Protein AF-A0A946CQK0-F1 (afdb_monomer)

Radius of gyration: 21.65 Å; Cα contacts (8 Å, |Δi|>4): 100; chains: 1; bounding box: 47×27×68 Å

pLDDT: mean 70.26, std 17.72, range [34.31, 88.38]

Solvent-accessible surface area (backbone atoms only — not comparable to full-atom values): 9687 Å² total; per-residue (Å²): 137,90,71,82,59,79,90,75,55,50,59,40,98,85,75,41,76,31,63,63,63,43,34,67,29,80,84,82,5,56,48,41,55,49,68,64,45,88,41,50,68,52,38,50,55,54,49,53,54,50,51,51,63,78,41,69,48,85,88,33,45,74,52,50,73,60,48,52,63,49,52,48,68,61,51,48,91,87,58,61,66,91,50,36,69,64,37,36,54,51,50,45,55,51,51,50,53,51,45,51,54,48,52,54,53,49,52,54,50,54,56,52,53,65,68,67,71,60,84,76,80,83,75,91,75,83,92,77,94,81,79,90,82,90,82,89,81,96,80,87,79,76,89,80,71,88,82,82,80,88,133

Structure (mmCIF, N/CA/C/O backbone):
data_AF-A0A946CQK0-F1
#
_entry.id   AF-A0A946CQK0-F1
#
loop_
_atom_site.group_PDB
_atom_site.id
_atom_site.type_symbol
_atom_site.label_atom_id
_atom_site.label_alt_id
_atom_site.label_comp_id
_atom_site.label_asym_id
_atom_site.label_entity_id
_atom_site.label_seq_id
_atom_site.pdbx_PDB_ins_code
_atom_site.Cartn_x
_atom_site.Cartn_y
_atom_site.Cartn_z
_atom_site.occupancy
_atom_site.B_iso_or_equiv
_atom_site.auth_seq_id
_atom_site.auth_comp_id
_atom_site.auth_asym_id
_atom_site.auth_atom_id
_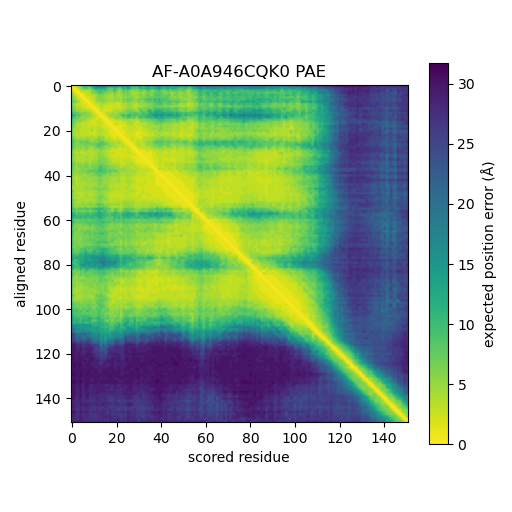atom_site.pdbx_PDB_model_num
ATOM 1 N N . MET A 1 1 ? -3.432 9.407 -11.700 1.00 54.75 1 MET A N 1
ATOM 2 C CA . MET A 1 1 ? -3.568 8.535 -10.507 1.00 54.75 1 MET A CA 1
ATOM 3 C C . MET A 1 1 ? -4.833 7.715 -10.670 1.00 54.75 1 MET A C 1
ATOM 5 O O . MET A 1 1 ? -5.819 8.293 -11.099 1.00 54.75 1 MET A O 1
ATOM 9 N N . ASN A 1 2 ? -4.810 6.414 -10.368 1.00 67.06 2 ASN A N 1
ATOM 10 C CA . ASN A 1 2 ? -5.971 5.524 -10.545 1.00 67.06 2 ASN A CA 1
ATOM 11 C C . ASN A 1 2 ? -6.506 5.026 -9.191 1.00 67.06 2 ASN A C 1
ATOM 13 O O . ASN A 1 2 ? -6.885 3.870 -9.043 1.00 67.06 2 ASN A O 1
ATOM 17 N N . ILE A 1 3 ? -6.432 5.885 -8.171 1.00 73.38 3 ILE A N 1
ATOM 18 C CA . ILE A 1 3 ? -6.837 5.561 -6.803 1.00 73.38 3 ILE A CA 1
ATOM 19 C C . ILE A 1 3 ? -8.267 6.081 -6.612 1.00 73.38 3 ILE A C 1
ATOM 21 O O . ILE A 1 3 ? -8.507 7.252 -6.914 1.00 73.38 3 ILE A O 1
ATOM 25 N N . PRO A 1 4 ? -9.211 5.250 -6.135 1.00 73.25 4 PRO A N 1
ATOM 26 C CA . PRO A 1 4 ? -10.599 5.661 -5.957 1.00 73.25 4 PRO A CA 1
ATOM 27 C C . PRO A 1 4 ? -10.724 6.778 -4.917 1.00 73.25 4 PRO A C 1
ATOM 29 O O . PRO A 1 4 ? -10.090 6.729 -3.855 1.00 73.25 4 PRO A O 1
ATOM 32 N N . ASP A 1 5 ? -11.578 7.760 -5.213 1.00 79.00 5 ASP A N 1
ATOM 33 C CA . ASP A 1 5 ? -11.889 8.843 -4.284 1.00 79.00 5 ASP A CA 1
ATOM 34 C C . ASP A 1 5 ? -12.507 8.292 -2.988 1.00 79.00 5 ASP A C 1
ATOM 36 O O . ASP A 1 5 ? -13.186 7.264 -2.962 1.00 79.00 5 ASP A O 1
ATOM 40 N N . LYS A 1 6 ? -12.274 8.988 -1.880 1.00 76.62 6 LYS A N 1
ATOM 41 C CA . LYS A 1 6 ? -12.724 8.582 -0.549 1.00 76.62 6 LYS A CA 1
ATOM 42 C C . LYS A 1 6 ? -14.247 8.487 -0.435 1.00 76.62 6 LYS A C 1
ATOM 44 O O . LYS A 1 6 ? -14.748 7.734 0.398 1.00 76.62 6 LYS A O 1
ATOM 49 N N . SER A 1 7 ? -14.968 9.243 -1.260 1.00 77.44 7 SER A N 1
ATOM 50 C CA . SER A 1 7 ? -16.432 9.249 -1.350 1.00 77.44 7 SER A CA 1
ATOM 51 C C . SER A 1 7 ? -17.021 7.905 -1.799 1.00 77.44 7 SER A C 1
ATOM 53 O O . SER A 1 7 ? -18.125 7.565 -1.380 1.00 77.44 7 SER A O 1
ATOM 55 N N . VAL A 1 8 ? -16.276 7.116 -2.582 1.00 80.94 8 VAL A N 1
ATOM 56 C CA . VAL A 1 8 ? -16.723 5.825 -3.139 1.00 80.94 8 VAL A CA 1
ATOM 57 C C . VAL A 1 8 ? -16.159 4.613 -2.394 1.00 80.94 8 VAL A C 1
ATOM 59 O O . VAL A 1 8 ? -16.260 3.480 -2.864 1.00 80.94 8 VAL A O 1
ATOM 62 N N . TRP A 1 9 ? -15.524 4.826 -1.240 1.00 84.75 9 TRP A N 1
ATOM 63 C CA . TRP A 1 9 ? -14.950 3.731 -0.466 1.00 84.75 9 TRP A CA 1
ATOM 64 C C . TRP A 1 9 ? -16.035 2.817 0.103 1.00 84.75 9 TRP A C 1
ATOM 66 O O . TRP A 1 9 ? -17.032 3.320 0.628 1.00 84.75 9 TRP A O 1
ATOM 76 N N . PRO A 1 10 ? -15.828 1.488 0.066 1.00 83.81 10 PRO A N 1
ATOM 77 C CA . PRO A 1 10 ? -16.780 0.550 0.634 1.00 83.81 10 PRO A CA 1
ATOM 78 C C . PRO A 1 10 ? -16.920 0.801 2.139 1.00 83.81 10 PRO A C 1
ATOM 80 O O . PRO A 1 10 ? -15.950 1.120 2.838 1.00 83.81 10 PRO A O 1
ATOM 83 N N . GLN A 1 11 ? -18.150 0.697 2.634 1.00 84.25 11 GLN A N 1
ATOM 84 C CA . GLN A 1 11 ? -18.493 0.899 4.037 1.00 84.25 11 GLN A CA 1
ATOM 85 C C . GLN A 1 11 ? -19.203 -0.342 4.574 1.00 84.25 11 GLN A C 1
ATOM 87 O O . GLN A 1 11 ? -20.035 -0.936 3.895 1.00 84.25 11 GLN A O 1
ATOM 92 N N . ASN A 1 12 ? -18.884 -0.708 5.811 1.00 78.75 12 ASN A N 1
ATOM 93 C CA . ASN A 1 12 ? -19.608 -1.707 6.584 1.00 78.75 12 ASN A CA 1
ATOM 94 C C . ASN A 1 12 ? -20.995 -1.179 6.978 1.00 78.75 12 ASN A C 1
ATOM 96 O O . ASN A 1 12 ? -21.214 0.034 7.019 1.00 78.75 12 ASN A O 1
ATOM 100 N N . ALA A 1 13 ? -21.892 -2.081 7.390 1.00 74.25 13 ALA A N 1
ATOM 101 C CA . ALA A 1 13 ? -23.228 -1.738 7.895 1.00 74.25 13 ALA A CA 1
ATOM 102 C C . ALA A 1 13 ? -23.210 -0.699 9.041 1.00 74.25 13 ALA A C 1
ATOM 104 O O . ALA A 1 13 ? -24.142 0.085 9.187 1.00 74.25 13 ALA A O 1
ATOM 105 N N . ASP A 1 14 ? -22.111 -0.633 9.801 1.00 68.12 14 ASP A N 1
ATOM 106 C CA . ASP A 1 14 ? -21.901 0.324 10.895 1.00 68.12 14 ASP A CA 1
ATOM 107 C C . ASP A 1 14 ? -21.439 1.729 10.437 1.00 68.12 14 ASP A C 1
ATOM 109 O O . ASP A 1 14 ? -21.057 2.562 11.267 1.00 68.12 14 ASP A O 1
ATOM 113 N N . GLY A 1 15 ? -21.381 1.993 9.126 1.00 73.00 15 GLY A N 1
ATOM 114 C CA . GLY A 1 15 ? -20.901 3.259 8.547 1.00 73.00 15 GLY A CA 1
ATOM 115 C C . GLY A 1 15 ? -19.385 3.472 8.672 1.00 73.00 15 GLY A C 1
ATOM 116 O O . GLY A 1 15 ? -18.882 4.586 8.517 1.00 73.00 15 GLY A O 1
ATOM 117 N N . THR A 1 16 ? -18.633 2.416 8.993 1.00 77.25 16 THR A N 1
ATOM 118 C CA . THR A 1 16 ? -17.162 2.436 9.025 1.00 77.25 16 THR A CA 1
ATOM 119 C C . THR A 1 16 ? -16.599 1.951 7.695 1.00 77.25 16 THR A C 1
ATOM 121 O O . THR A 1 16 ? -17.206 1.110 7.050 1.00 77.25 16 THR A O 1
ATOM 124 N N . THR A 1 17 ? -15.444 2.465 7.263 1.00 82.12 17 THR A N 1
ATOM 125 C CA . THR A 1 17 ? -14.796 1.998 6.025 1.00 82.12 17 THR A CA 1
ATOM 126 C C . THR A 1 17 ? -14.484 0.504 6.105 1.00 82.12 17 THR A C 1
ATOM 128 O O . THR A 1 17 ? -13.824 0.067 7.053 1.00 82.12 17 THR A O 1
ATOM 131 N N . ASP A 1 18 ? -14.914 -0.247 5.095 1.00 83.69 18 ASP A N 1
ATOM 132 C CA . ASP A 1 18 ? -14.539 -1.642 4.899 1.00 83.69 18 ASP A CA 1
ATOM 133 C C . ASP A 1 18 ? -13.112 -1.703 4.338 1.00 83.69 18 ASP A C 1
ATOM 135 O O . ASP A 1 18 ? -12.855 -1.562 3.139 1.00 83.69 18 ASP A O 1
ATOM 139 N N . TRP A 1 19 ? -12.152 -1.855 5.250 1.00 83.00 19 TRP A N 1
ATOM 140 C CA . TRP A 1 19 ? -10.735 -1.933 4.909 1.00 83.00 19 TRP A CA 1
ATOM 141 C C . TRP A 1 19 ? -10.378 -3.213 4.146 1.00 83.00 19 TRP A C 1
ATOM 143 O O . TRP A 1 19 ? -9.380 -3.206 3.429 1.00 83.00 19 TRP A O 1
ATOM 153 N N . GLU A 1 20 ? -11.157 -4.289 4.275 1.00 83.44 20 GLU A N 1
ATOM 154 C CA . GLU A 1 20 ? -10.880 -5.545 3.577 1.00 83.44 20 GLU A CA 1
ATOM 155 C C . GLU A 1 20 ? -11.251 -5.405 2.100 1.00 83.44 20 GLU A C 1
ATOM 157 O O . GLU A 1 20 ? -10.398 -5.585 1.224 1.00 83.44 20 GLU A O 1
ATOM 162 N N . ALA A 1 21 ? -12.480 -4.959 1.826 1.00 84.38 21 ALA A N 1
ATOM 163 C CA . ALA A 1 21 ? -12.948 -4.730 0.463 1.00 84.38 21 ALA A CA 1
ATOM 164 C C . ALA A 1 21 ? -12.148 -3.632 -0.256 1.00 84.38 21 ALA A C 1
ATOM 166 O O . ALA A 1 21 ? -11.875 -3.754 -1.449 1.00 84.38 21 ALA A O 1
ATOM 167 N N . LEU A 1 22 ? -11.725 -2.575 0.449 1.00 85.75 22 LEU A N 1
ATOM 168 C CA . LEU A 1 22 ? -10.924 -1.501 -0.150 1.00 85.75 22 LEU A CA 1
ATOM 169 C C . LEU A 1 22 ? -9.539 -1.990 -0.614 1.00 85.75 22 LEU A C 1
ATOM 171 O O . LEU A 1 22 ? -9.029 -1.521 -1.632 1.00 85.75 22 LEU A O 1
ATOM 175 N N . PHE A 1 23 ? -8.907 -2.912 0.116 1.00 85.94 23 PHE A N 1
ATOM 176 C CA . PHE A 1 23 ? -7.554 -3.376 -0.202 1.00 85.94 23 PHE A CA 1
ATOM 177 C C . PHE A 1 23 ? -7.534 -4.572 -1.158 1.00 85.94 23 PHE A C 1
ATOM 179 O O . PHE A 1 23 ? -6.774 -4.536 -2.126 1.00 85.94 23 PHE A O 1
ATOM 186 N N . GLU A 1 24 ? -8.336 -5.609 -0.903 1.00 85.25 24 GLU A N 1
ATOM 187 C CA . GLU A 1 24 ? -8.214 -6.922 -1.567 1.00 85.25 24 GLU A CA 1
ATOM 188 C C . GLU A 1 24 ? -9.144 -7.098 -2.778 1.00 85.25 24 GLU A C 1
ATOM 190 O O . GLU A 1 24 ? -9.094 -8.133 -3.442 1.00 85.25 24 GLU A O 1
ATOM 195 N N . ASN A 1 25 ? -9.990 -6.113 -3.109 1.00 84.50 25 ASN A N 1
ATOM 196 C CA . ASN A 1 25 ? -10.831 -6.220 -4.300 1.00 84.50 25 ASN A CA 1
ATOM 197 C C . ASN A 1 25 ? -9.962 -6.434 -5.554 1.00 84.50 25 ASN A C 1
ATOM 199 O O . ASN A 1 25 ? -9.131 -5.603 -5.915 1.00 84.50 25 ASN A O 1
ATOM 203 N N . GLN A 1 26 ? -10.180 -7.553 -6.245 1.00 75.69 26 GLN A N 1
ATOM 204 C CA . GLN A 1 26 ? -9.356 -7.980 -7.380 1.00 75.69 26 GLN A CA 1
ATOM 205 C C . GLN A 1 26 ? -9.369 -6.991 -8.556 1.00 75.69 26 GLN A C 1
ATOM 207 O O . GLN A 1 26 ? -8.429 -6.951 -9.355 1.00 75.69 26 GLN A O 1
ATOM 212 N N . LYS A 1 27 ? -10.445 -6.206 -8.698 1.00 73.69 27 LYS A N 1
ATOM 213 C CA . LYS A 1 27 ? -10.620 -5.278 -9.821 1.00 73.69 27 LYS A CA 1
ATOM 214 C C . LYS A 1 27 ? -10.253 -3.843 -9.469 1.00 73.69 27 LYS A C 1
ATOM 216 O O . LYS A 1 27 ? -9.610 -3.192 -10.289 1.00 73.69 27 LYS A O 1
ATOM 221 N N . THR A 1 28 ? -10.663 -3.372 -8.293 1.00 77.62 28 THR A N 1
ATOM 222 C CA . THR A 1 28 ? -10.564 -1.957 -7.884 1.00 77.62 28 THR A CA 1
ATOM 223 C C . THR A 1 28 ? -9.824 -1.745 -6.564 1.00 77.62 28 THR A C 1
ATOM 225 O O . THR A 1 28 ? -9.714 -0.613 -6.096 1.00 77.62 28 THR A O 1
ATOM 228 N N . GLY A 1 29 ? -9.323 -2.815 -5.948 1.00 84.25 29 GLY A N 1
ATOM 229 C CA . GLY A 1 29 ? -8.630 -2.749 -4.671 1.00 84.25 29 GLY A CA 1
ATOM 230 C C . GLY A 1 29 ? -7.264 -2.088 -4.786 1.00 84.25 29 GLY A C 1
ATOM 231 O O . GLY A 1 29 ? -6.599 -2.140 -5.824 1.00 84.25 29 GLY A O 1
ATOM 232 N N . LEU A 1 30 ? -6.814 -1.496 -3.683 1.00 85.56 30 LEU A N 1
ATOM 233 C CA . LEU A 1 30 ? -5.517 -0.820 -3.605 1.00 85.56 30 LEU A CA 1
ATOM 234 C C . LEU A 1 30 ? -4.347 -1.757 -3.954 1.00 85.56 30 LEU A C 1
ATOM 236 O O . LEU A 1 30 ? -3.388 -1.327 -4.590 1.00 85.56 30 LEU A O 1
ATOM 240 N N . ILE A 1 31 ? -4.443 -3.045 -3.603 1.00 87.06 31 ILE A N 1
ATOM 241 C CA . ILE A 1 31 ? -3.434 -4.059 -3.953 1.00 87.06 31 ILE A CA 1
ATOM 242 C C . ILE A 1 31 ? -3.431 -4.336 -5.460 1.00 87.06 31 ILE A C 1
ATOM 244 O O . ILE A 1 31 ? -2.363 -4.428 -6.060 1.00 87.06 31 ILE A O 1
ATOM 248 N N . ALA A 1 32 ? -4.611 -4.417 -6.080 1.00 86.06 32 ALA A N 1
ATOM 249 C CA . ALA A 1 32 ? -4.742 -4.650 -7.516 1.00 86.06 32 ALA A CA 1
ATOM 250 C C . ALA A 1 32 ? -4.218 -3.469 -8.352 1.00 86.06 32 ALA A C 1
ATOM 252 O O . ALA A 1 32 ? -3.699 -3.669 -9.445 1.00 86.06 32 ALA A O 1
ATOM 253 N N . ILE A 1 33 ? -4.325 -2.235 -7.849 1.00 86.19 33 ILE A N 1
ATOM 254 C CA . ILE A 1 33 ? -3.745 -1.052 -8.508 1.00 86.19 33 ILE A CA 1
ATOM 255 C C . ILE A 1 33 ? -2.213 -1.132 -8.505 1.00 86.19 33 ILE A C 1
ATOM 257 O O . ILE A 1 33 ? -1.576 -0.850 -9.516 1.00 86.19 33 ILE A O 1
ATOM 261 N N . VAL A 1 34 ? -1.628 -1.552 -7.382 1.00 86.19 34 VAL A N 1
ATOM 262 C CA . VAL A 1 34 ? -0.175 -1.693 -7.204 1.00 86.19 34 VAL A CA 1
ATOM 263 C C . VAL A 1 34 ? 0.395 -2.845 -8.032 1.00 86.19 34 VAL A C 1
ATOM 265 O O . VAL A 1 34 ? 1.465 -2.702 -8.617 1.00 86.19 34 VAL A O 1
ATOM 268 N N . SER A 1 35 ? -0.315 -3.968 -8.144 1.00 85.31 35 SER A N 1
ATOM 269 C CA . SER A 1 35 ? 0.140 -5.100 -8.964 1.00 85.31 35 SER A CA 1
ATOM 270 C C . SER A 1 35 ? 0.088 -4.830 -10.473 1.00 85.31 35 SER A C 1
ATOM 272 O O . SER A 1 35 ? 0.750 -5.522 -11.238 1.00 85.31 35 SER A O 1
ATOM 274 N N . ARG A 1 36 ? -0.679 -3.827 -10.916 1.00 86.06 36 ARG A N 1
ATOM 275 C CA . ARG A 1 36 ? -0.819 -3.447 -12.334 1.00 86.06 36 ARG A CA 1
ATOM 276 C C . ARG A 1 36 ? 0.154 -2.363 -12.789 1.00 86.06 36 ARG A C 1
ATOM 278 O O . ARG A 1 36 ? 0.083 -1.937 -13.934 1.00 86.06 36 ARG A O 1
ATOM 285 N N . THR A 1 37 ? 1.017 -1.861 -11.911 1.00 86.19 37 THR A N 1
ATOM 286 C CA . THR A 1 37 ? 1.983 -0.829 -12.301 1.00 86.19 37 THR A CA 1
ATOM 287 C C . THR A 1 37 ? 3.038 -1.407 -13.233 1.00 86.19 37 THR A C 1
ATOM 289 O O . THR A 1 37 ? 3.601 -2.454 -12.935 1.00 86.19 37 THR A O 1
ATOM 292 N N . GLU A 1 38 ? 3.363 -0.698 -14.306 1.00 86.06 38 GLU A N 1
ATOM 293 C CA . GLU A 1 38 ? 4.299 -1.187 -15.328 1.00 86.06 38 GLU A CA 1
ATOM 294 C C . GLU A 1 38 ? 5.725 -0.672 -15.116 1.00 86.06 38 GLU A C 1
ATOM 296 O O . GLU A 1 38 ? 6.669 -1.180 -15.714 1.00 86.06 38 GLU A O 1
ATOM 301 N N . THR A 1 39 ? 5.902 0.330 -14.247 1.00 87.00 39 THR A N 1
ATOM 302 C CA . THR A 1 39 ? 7.215 0.912 -13.951 1.00 87.00 39 THR A CA 1
ATOM 303 C C . THR A 1 39 ? 7.432 1.118 -12.448 1.00 87.00 39 THR A C 1
ATOM 305 O O . THR A 1 39 ? 6.479 1.409 -11.715 1.00 87.00 39 THR A O 1
ATOM 308 N N . PRO A 1 40 ? 8.685 1.047 -11.959 1.00 86.38 40 PRO A N 1
ATOM 309 C CA . PRO A 1 40 ? 9.019 1.352 -10.567 1.00 86.38 40 PRO A CA 1
ATOM 310 C C . PRO A 1 40 ? 8.627 2.777 -10.154 1.00 86.38 40 PRO A C 1
ATOM 312 O O . PRO A 1 40 ? 8.156 2.997 -9.040 1.00 86.38 40 PRO A O 1
ATOM 315 N N . ALA A 1 41 ? 8.741 3.747 -11.067 1.00 86.50 41 ALA A N 1
ATOM 316 C CA . ALA A 1 41 ? 8.305 5.120 -10.822 1.00 86.50 41 ALA A CA 1
ATOM 317 C C . ALA A 1 41 ? 6.788 5.203 -10.572 1.00 86.50 41 ALA A C 1
ATOM 319 O O . ALA A 1 41 ? 6.351 5.840 -9.610 1.00 86.50 41 ALA A O 1
ATOM 320 N N . GLN A 1 42 ? 5.984 4.503 -11.383 1.00 88.00 42 GLN A N 1
ATOM 321 C CA . GLN A 1 42 ? 4.543 4.389 -11.148 1.00 88.00 42 GLN A CA 1
ATOM 322 C C . GLN A 1 42 ? 4.252 3.676 -9.826 1.00 88.00 42 GLN A C 1
ATOM 324 O O . GLN A 1 42 ? 3.415 4.148 -9.060 1.00 88.00 42 GLN A O 1
ATOM 329 N N . LEU A 1 43 ? 4.957 2.584 -9.522 1.00 88.00 43 LEU A N 1
ATOM 330 C CA . LEU A 1 43 ? 4.809 1.858 -8.261 1.00 88.00 43 LEU A CA 1
ATOM 331 C C . LEU A 1 43 ? 5.044 2.771 -7.052 1.00 88.00 43 LEU A C 1
ATOM 333 O O . LEU A 1 43 ? 4.229 2.786 -6.126 1.00 88.00 43 LEU A O 1
ATOM 337 N N . LYS A 1 44 ? 6.109 3.578 -7.080 1.00 87.38 44 LYS A N 1
ATOM 338 C CA . LYS A 1 44 ? 6.445 4.538 -6.021 1.00 87.38 44 LYS A CA 1
ATOM 339 C C . LYS A 1 44 ? 5.369 5.606 -5.873 1.00 87.38 44 LYS A C 1
ATOM 341 O O . LYS A 1 44 ? 4.866 5.819 -4.771 1.00 87.38 44 LYS A O 1
ATOM 346 N N . GLN A 1 45 ? 4.959 6.215 -6.984 1.00 88.06 45 GLN A N 1
ATOM 347 C CA . GLN A 1 45 ? 3.941 7.263 -6.990 1.00 88.06 45 GLN A CA 1
ATOM 348 C C . GLN A 1 45 ? 2.584 6.760 -6.473 1.00 88.06 45 GLN A C 1
ATOM 350 O O . GLN A 1 45 ? 1.944 7.433 -5.664 1.00 88.06 45 GLN A O 1
ATOM 355 N N . GLN A 1 46 ? 2.139 5.580 -6.917 1.00 88.38 46 GLN A N 1
ATOM 356 C CA . GLN A 1 46 ? 0.877 4.995 -6.453 1.00 88.38 46 GLN A CA 1
ATOM 357 C C . GLN A 1 46 ? 0.972 4.619 -4.971 1.00 88.38 46 GLN A C 1
ATOM 359 O O . GLN A 1 46 ? 0.055 4.914 -4.211 1.00 88.38 46 GLN A O 1
ATOM 364 N N . SER A 1 47 ? 2.091 4.037 -4.533 1.00 85.94 47 SER A N 1
ATOM 365 C CA . SER A 1 47 ? 2.294 3.655 -3.129 1.00 85.94 47 SER A CA 1
ATOM 366 C C . SER A 1 47 ? 2.256 4.858 -2.185 1.00 85.94 47 SER A C 1
ATOM 368 O O . SER A 1 47 ? 1.542 4.816 -1.183 1.00 85.94 47 SER A O 1
ATOM 370 N N . ASP A 1 48 ? 2.966 5.942 -2.513 1.00 87.12 48 ASP A N 1
ATOM 371 C CA . ASP A 1 48 ? 2.952 7.191 -1.734 1.00 87.12 48 ASP A CA 1
ATOM 372 C C . ASP A 1 48 ? 1.534 7.769 -1.635 1.00 87.12 48 ASP A C 1
ATOM 374 O O . ASP A 1 48 ? 1.024 8.036 -0.541 1.00 87.12 48 ASP A O 1
ATOM 378 N N . ALA A 1 49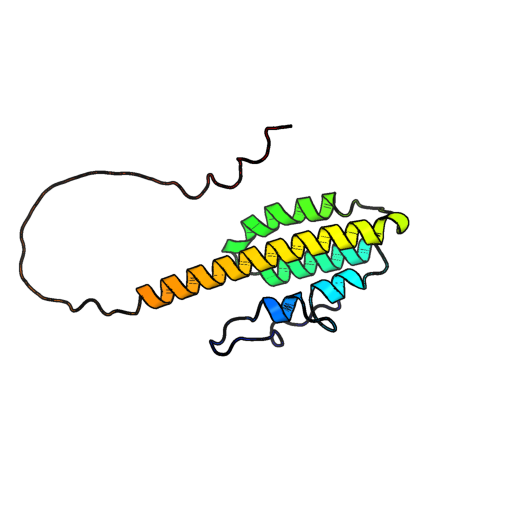 ? 0.845 7.876 -2.773 1.00 86.44 49 ALA A N 1
ATOM 379 C CA . ALA A 1 49 ? -0.513 8.397 -2.816 1.00 86.44 49 ALA A CA 1
ATOM 380 C C . ALA A 1 49 ? -1.492 7.543 -1.989 1.00 86.44 49 ALA A C 1
ATOM 382 O O . ALA A 1 49 ? -2.296 8.097 -1.236 1.00 86.44 49 ALA A O 1
ATOM 383 N N . ILE A 1 50 ? -1.389 6.209 -2.047 1.00 86.12 50 ILE A N 1
ATOM 384 C CA . ILE A 1 50 ? -2.211 5.298 -1.237 1.00 86.12 50 ILE A CA 1
ATOM 385 C C . ILE A 1 50 ? -1.953 5.518 0.257 1.00 86.12 50 ILE A C 1
ATOM 387 O O . ILE A 1 50 ? -2.909 5.672 1.020 1.00 86.12 50 ILE A O 1
ATOM 391 N N . ILE A 1 51 ? -0.687 5.568 0.687 1.00 84.06 51 ILE A N 1
ATOM 392 C CA . ILE A 1 51 ? -0.323 5.771 2.099 1.00 84.06 51 ILE A CA 1
ATOM 393 C C . ILE A 1 51 ? -0.858 7.106 2.620 1.00 84.06 51 ILE A C 1
ATOM 395 O O . ILE A 1 51 ? -1.497 7.139 3.676 1.00 84.06 51 ILE A O 1
ATOM 399 N N . ARG A 1 52 ? -0.673 8.199 1.875 1.00 83.50 52 ARG A N 1
ATOM 400 C CA . ARG A 1 52 ? -1.204 9.519 2.257 1.00 83.50 52 ARG A CA 1
ATOM 401 C C . ARG A 1 52 ? -2.727 9.527 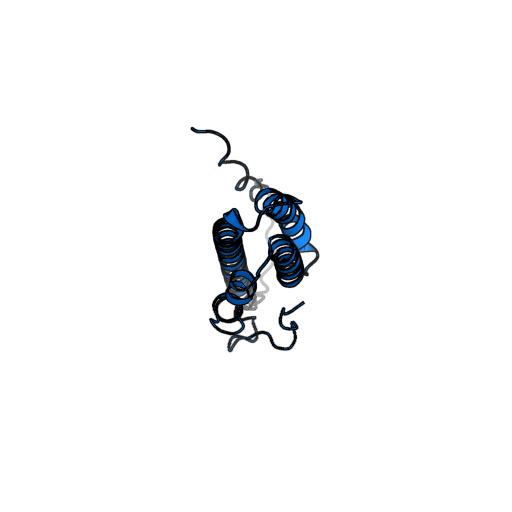2.342 1.00 83.50 52 ARG A C 1
ATOM 403 O O . ARG A 1 52 ? -3.290 10.142 3.249 1.00 83.50 52 ARG A O 1
ATOM 410 N N . LEU A 1 53 ? -3.392 8.813 1.437 1.00 83.50 53 LEU A N 1
ATOM 411 C CA . LEU A 1 53 ? -4.847 8.745 1.391 1.00 83.50 53 LEU A CA 1
ATOM 412 C C . LEU A 1 53 ? -5.429 7.961 2.581 1.00 83.50 53 LEU A C 1
ATOM 414 O O . LEU A 1 53 ? -6.366 8.429 3.234 1.00 83.50 53 LEU A O 1
ATOM 418 N N . ILE A 1 54 ? -4.863 6.798 2.924 1.00 81.06 54 ILE A N 1
ATOM 419 C CA . ILE A 1 54 ? -5.356 5.973 4.045 1.00 81.06 54 ILE A CA 1
ATOM 420 C C . ILE A 1 54 ? -4.978 6.550 5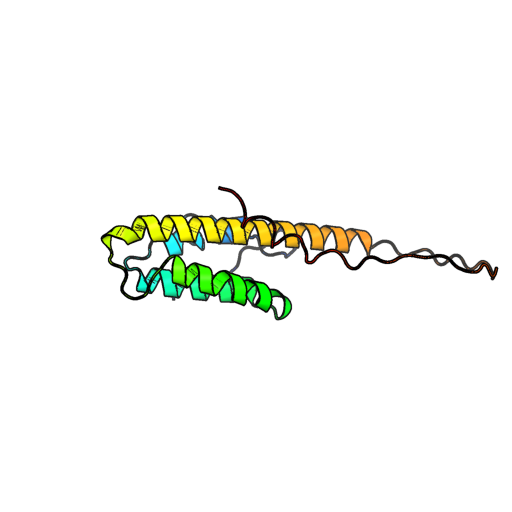.422 1.00 81.06 54 ILE A C 1
ATOM 422 O O . ILE A 1 54 ? -5.715 6.358 6.400 1.00 81.06 54 ILE A O 1
ATOM 426 N N . PHE A 1 55 ? -3.866 7.289 5.503 1.00 77.81 55 PHE A N 1
ATOM 427 C CA . PHE A 1 55 ? -3.356 7.932 6.721 1.00 77.81 55 PHE A CA 1
ATOM 428 C C . PHE A 1 55 ? -3.575 9.453 6.734 1.00 77.81 55 PHE A C 1
ATOM 430 O O . PHE A 1 55 ? -2.788 10.204 7.295 1.00 77.81 55 PHE A O 1
ATOM 437 N N . SER A 1 56 ?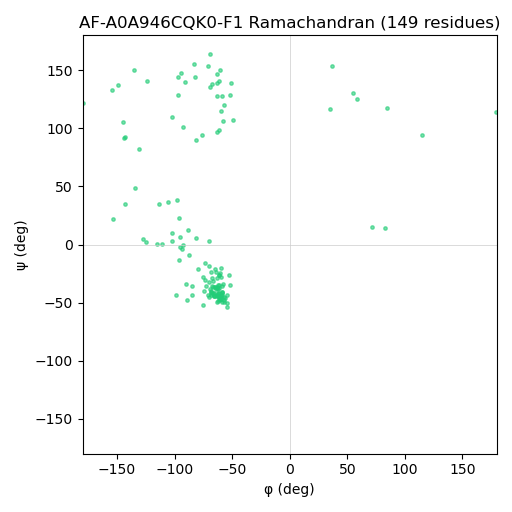 -4.703 9.926 6.205 1.00 74.56 56 SER A N 1
ATOM 438 C CA . SER A 1 56 ? -4.988 11.362 6.053 1.00 74.56 56 SER A CA 1
ATOM 439 C C . SER A 1 56 ? -5.257 12.145 7.358 1.00 74.56 56 SER A C 1
ATOM 441 O O . SER A 1 56 ? -5.660 13.307 7.304 1.00 74.56 56 SER A O 1
ATOM 443 N N . ARG A 1 57 ? -5.170 11.531 8.548 1.00 75.06 57 ARG A N 1
ATOM 444 C CA . ARG A 1 57 ? -5.501 12.192 9.829 1.00 75.06 57 ARG A CA 1
ATOM 445 C C . ARG A 1 57 ? -4.231 12.718 10.494 1.00 75.06 57 ARG A C 1
ATOM 447 O O . ARG A 1 57 ? -3.231 12.019 10.528 1.00 75.06 57 ARG A O 1
ATOM 454 N N . LYS A 1 58 ? -4.305 13.871 11.175 1.00 67.50 58 LYS A N 1
ATOM 455 C CA . LYS A 1 58 ? -3.155 14.503 11.867 1.00 67.50 58 LYS A CA 1
ATOM 456 C C . LYS A 1 58 ? -2.394 13.562 12.820 1.00 67.50 58 LYS A C 1
ATOM 458 O O . LYS A 1 58 ? -1.179 13.622 12.931 1.00 67.50 58 LYS A O 1
ATOM 463 N N . ARG A 1 59 ? -3.110 12.652 13.487 1.00 69.88 59 ARG A N 1
ATOM 464 C CA . ARG A 1 59 ? -2.542 11.641 14.401 1.00 69.88 59 ARG A CA 1
ATOM 465 C C . ARG A 1 59 ? -1.809 10.486 13.702 1.00 69.88 59 ARG A C 1
ATOM 467 O O . ARG A 1 59 ? -1.094 9.732 14.355 1.00 69.88 59 ARG A O 1
ATOM 474 N N . ASP A 1 60 ? -2.025 10.329 12.403 1.00 73.44 60 ASP A N 1
ATOM 475 C CA . ASP A 1 60 ? -1.433 9.276 11.586 1.00 73.44 60 ASP A CA 1
ATOM 476 C C . ASP A 1 60 ? -0.121 9.752 10.912 1.00 73.44 60 ASP A C 1
ATOM 478 O O . ASP A 1 60 ? 0.586 8.930 10.337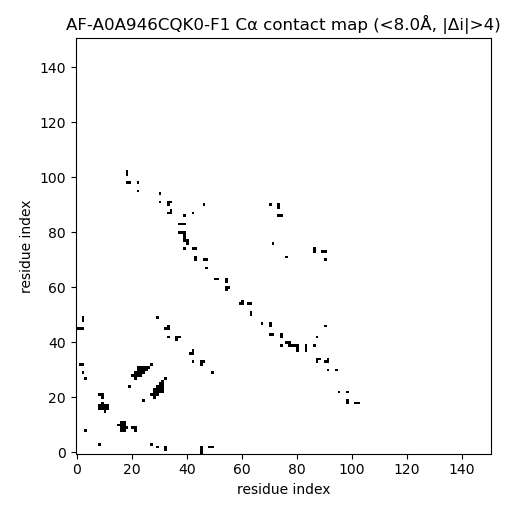 1.00 73.44 60 ASP A O 1
ATOM 482 N N . GLN A 1 61 ? 0.273 11.028 11.074 1.00 75.81 61 GLN A N 1
ATOM 483 C CA . GLN A 1 61 ? 1.520 11.590 10.525 1.00 75.81 61 GLN A CA 1
ATOM 484 C C . GLN A 1 61 ? 2.762 10.789 10.942 1.00 75.81 61 GLN A C 1
ATOM 486 O O . GLN A 1 61 ? 3.565 10.410 10.103 1.00 75.81 61 GLN A O 1
ATOM 491 N N . SER A 1 62 ? 2.845 10.396 12.217 1.00 76.44 62 SER A N 1
ATOM 492 C CA . SER A 1 62 ? 3.937 9.551 12.731 1.00 76.44 62 SER A CA 1
ATOM 493 C C . SER A 1 62 ? 4.067 8.180 12.047 1.00 76.44 62 SER A C 1
ATOM 495 O O . SER A 1 62 ? 5.106 7.532 12.158 1.00 76.44 62 SER A O 1
ATOM 497 N N . ILE A 1 63 ? 3.009 7.700 11.384 1.00 76.25 63 ILE A N 1
ATOM 498 C CA . ILE A 1 63 ? 3.032 6.467 10.590 1.00 76.25 63 ILE A CA 1
ATOM 499 C C . ILE A 1 63 ? 3.548 6.777 9.192 1.00 76.25 63 ILE A C 1
ATOM 501 O O . ILE A 1 63 ? 4.394 6.037 8.704 1.00 76.25 63 ILE A O 1
ATOM 505 N N . ILE A 1 64 ? 3.085 7.872 8.582 1.00 79.50 64 ILE A N 1
ATOM 506 C CA . ILE A 1 64 ? 3.591 8.350 7.289 1.00 79.50 64 ILE A CA 1
ATOM 507 C C . ILE A 1 64 ? 5.109 8.527 7.375 1.00 79.50 64 ILE A C 1
ATOM 509 O O . ILE A 1 64 ? 5.830 7.922 6.589 1.00 79.50 64 ILE A O 1
ATOM 513 N N . ASP A 1 65 ? 5.600 9.221 8.401 1.00 80.62 65 ASP A N 1
ATOM 514 C CA . ASP A 1 65 ? 7.032 9.490 8.588 1.00 80.62 65 ASP A CA 1
ATOM 515 C C . ASP A 1 65 ? 7.873 8.204 8.733 1.00 80.62 65 ASP A C 1
ATOM 517 O O . ASP A 1 65 ? 9.061 8.192 8.423 1.00 80.62 65 ASP A O 1
ATOM 521 N N . LYS A 1 66 ? 7.264 7.097 9.180 1.00 81.56 66 LYS A N 1
ATOM 522 C CA . LYS A 1 66 ? 7.924 5.785 9.301 1.00 81.56 66 LYS A CA 1
ATOM 523 C C . LYS A 1 66 ? 7.808 4.931 8.044 1.00 81.56 66 LYS A C 1
ATOM 525 O O . LYS A 1 66 ? 8.707 4.144 7.769 1.00 81.56 66 LYS A O 1
ATOM 530 N N . VAL A 1 67 ? 6.696 5.033 7.320 1.00 80.31 67 VAL A N 1
ATOM 531 C CA . VAL A 1 67 ? 6.398 4.194 6.150 1.00 80.31 67 VAL A CA 1
ATOM 532 C C . VAL A 1 67 ? 7.031 4.766 4.883 1.00 80.31 67 VAL A C 1
ATOM 534 O O . VAL A 1 67 ? 7.523 3.996 4.063 1.00 80.31 67 VAL A O 1
ATOM 537 N N . MET A 1 68 ? 7.093 6.091 4.744 1.00 82.50 68 MET A N 1
ATOM 538 C CA . MET A 1 68 ? 7.674 6.743 3.565 1.00 82.50 68 MET A CA 1
ATOM 539 C C . MET A 1 68 ? 9.135 6.340 3.303 1.00 82.50 68 MET A C 1
ATOM 541 O O . MET A 1 68 ? 9.411 5.866 2.202 1.00 82.50 68 MET A O 1
ATOM 545 N N . PRO A 1 69 ? 10.046 6.347 4.298 1.00 85.19 69 PRO A N 1
ATOM 546 C CA . PRO A 1 69 ? 11.421 5.888 4.084 1.00 85.19 69 PRO A CA 1
ATOM 547 C C . PRO A 1 69 ? 11.523 4.397 3.734 1.00 85.19 69 PRO A C 1
ATOM 549 O O . PRO A 1 69 ? 12.519 3.956 3.166 1.00 85.19 69 PRO A O 1
ATOM 552 N N . VAL A 1 70 ? 10.525 3.587 4.106 1.00 82.56 70 VAL A N 1
ATOM 553 C CA . VAL A 1 70 ? 10.479 2.165 3.737 1.00 82.56 70 VAL A CA 1
ATOM 554 C C . VAL A 1 70 ? 10.103 2.018 2.267 1.00 82.56 70 VAL A C 1
ATOM 556 O O . VAL A 1 70 ? 10.718 1.204 1.586 1.00 82.56 70 VAL A O 1
ATOM 559 N N . ILE A 1 71 ? 9.167 2.825 1.756 1.00 83.56 71 ILE A N 1
ATOM 560 C CA . ILE A 1 71 ? 8.839 2.862 0.322 1.00 83.56 71 ILE A CA 1
ATOM 561 C C . ILE A 1 71 ? 10.073 3.245 -0.496 1.00 83.56 71 ILE A C 1
ATOM 563 O O . ILE A 1 71 ? 10.378 2.556 -1.465 1.00 83.56 71 ILE A O 1
ATOM 567 N N . ASP A 1 72 ? 10.821 4.266 -0.071 1.00 84.50 72 ASP A N 1
ATOM 568 C CA . ASP A 1 72 ? 12.043 4.692 -0.766 1.00 84.50 72 ASP A CA 1
ATOM 569 C C . ASP A 1 72 ? 13.124 3.599 -0.786 1.00 84.50 72 ASP A C 1
ATOM 571 O O . ASP A 1 72 ? 13.837 3.439 -1.773 1.00 84.50 72 ASP A O 1
ATOM 575 N N . LYS A 1 73 ? 13.224 2.796 0.280 1.00 84.75 73 LYS A N 1
ATOM 576 C CA . LYS A 1 73 ? 14.134 1.638 0.326 1.00 84.75 73 LYS A CA 1
ATOM 577 C C . LYS A 1 73 ? 13.662 0.473 -0.540 1.00 84.75 73 LYS A C 1
ATOM 579 O O . LYS A 1 73 ? 14.490 -0.249 -1.088 1.00 84.75 73 LYS A O 1
ATOM 584 N N . LEU A 1 74 ? 12.350 0.250 -0.616 1.00 81.50 74 LEU A N 1
ATOM 585 C CA . LEU A 1 74 ? 11.763 -0.811 -1.433 1.00 81.50 74 LEU A CA 1
ATOM 586 C C . LEU A 1 74 ? 11.824 -0.479 -2.925 1.00 81.50 74 LEU A C 1
ATOM 588 O O . LEU A 1 74 ? 11.925 -1.395 -3.739 1.00 81.50 74 LEU A O 1
ATOM 592 N N . ILE A 1 75 ? 11.764 0.807 -3.269 1.00 84.00 75 ILE A N 1
ATOM 593 C CA . ILE A 1 75 ? 11.755 1.305 -4.641 1.00 84.00 75 ILE A CA 1
ATOM 594 C C . ILE A 1 75 ? 12.808 2.416 -4.760 1.00 84.00 75 ILE A C 1
ATOM 596 O O . ILE A 1 75 ? 12.475 3.602 -4.658 1.00 84.00 75 ILE A O 1
ATOM 600 N N . PRO A 1 76 ? 14.087 2.042 -4.941 1.00 82.81 76 PRO A N 1
ATOM 601 C CA . PRO A 1 76 ? 15.148 3.016 -5.133 1.00 82.81 76 PRO A CA 1
ATOM 602 C C . PRO A 1 76 ? 14.919 3.822 -6.415 1.00 82.81 76 PRO A C 1
ATOM 604 O O . PRO A 1 76 ? 14.405 3.310 -7.416 1.00 82.81 76 PRO A O 1
ATOM 607 N N . ASP A 1 77 ? 15.319 5.091 -6.386 1.00 75.56 77 ASP A N 1
ATOM 608 C CA . ASP A 1 77 ? 15.230 5.966 -7.551 1.00 75.56 77 ASP A CA 1
ATOM 609 C C . ASP A 1 77 ? 16.133 5.430 -8.675 1.00 75.56 77 ASP A C 1
ATOM 611 O O . ASP A 1 77 ? 17.301 5.115 -8.454 1.00 75.56 77 ASP A O 1
ATOM 615 N N . GLY A 1 78 ? 15.572 5.269 -9.877 1.00 75.44 78 GLY A N 1
ATOM 616 C CA . GLY A 1 78 ? 16.274 4.658 -11.015 1.00 75.44 78 GLY A CA 1
ATOM 617 C C . GLY A 1 78 ? 16.270 3.123 -11.039 1.00 75.44 78 GLY A C 1
ATOM 618 O O . GLY A 1 78 ? 17.031 2.526 -11.796 1.00 75.44 78 GLY A O 1
ATOM 619 N N . ALA A 1 79 ? 15.425 2.470 -10.235 1.00 78.50 79 ALA A N 1
ATOM 620 C CA . ALA A 1 79 ? 15.196 1.028 -10.311 1.00 78.50 79 ALA A CA 1
ATOM 621 C C . ALA A 1 79 ? 14.860 0.546 -11.738 1.00 78.50 79 ALA A C 1
ATOM 623 O O . ALA A 1 79 ? 14.063 1.168 -12.443 1.00 78.50 79 ALA A O 1
ATOM 624 N N . THR A 1 80 ? 15.424 -0.599 -12.137 1.00 80.50 80 THR A N 1
ATOM 625 C CA . THR A 1 80 ? 15.114 -1.257 -13.414 1.00 80.50 80 THR A CA 1
ATOM 626 C C . THR A 1 80 ? 13.848 -2.111 -13.323 1.00 80.50 80 THR A C 1
ATOM 628 O O . THR A 1 80 ? 13.475 -2.605 -12.254 1.00 80.50 80 THR A O 1
ATOM 631 N N . ASN A 1 81 ? 13.196 -2.321 -14.470 1.00 82.81 81 ASN A N 1
ATOM 632 C CA . ASN A 1 81 ? 11.964 -3.110 -14.563 1.00 82.81 81 ASN A CA 1
ATOM 633 C C . ASN A 1 81 ? 12.172 -4.596 -14.217 1.00 82.81 81 ASN A C 1
ATOM 635 O O . ASN A 1 81 ? 11.223 -5.254 -13.801 1.00 82.81 81 ASN A O 1
ATOM 639 N N . ASP A 1 82 ? 13.403 -5.111 -14.290 1.00 82.00 82 ASP A N 1
ATOM 640 C CA . ASP A 1 82 ? 13.722 -6.519 -13.998 1.00 82.00 82 ASP A CA 1
ATOM 641 C C . ASP A 1 82 ? 13.355 -6.932 -12.566 1.00 82.00 82 ASP A C 1
ATOM 643 O O . ASP A 1 82 ? 13.069 -8.096 -12.289 1.00 82.00 82 ASP A O 1
ATOM 647 N N . ARG A 1 83 ? 13.355 -5.972 -11.633 1.00 82.38 83 ARG A N 1
ATOM 648 C CA . ARG A 1 83 ? 13.007 -6.193 -10.221 1.00 82.38 83 ARG A CA 1
ATOM 649 C C . ARG A 1 83 ? 11.601 -5.719 -9.866 1.00 82.38 83 ARG A C 1
ATOM 651 O O . ARG A 1 83 ? 11.219 -5.819 -8.700 1.00 82.38 83 ARG A O 1
ATOM 658 N N . LEU A 1 84 ? 10.826 -5.235 -10.837 1.00 84.00 84 LEU A N 1
ATOM 659 C CA . LEU A 1 84 ? 9.505 -4.651 -10.608 1.00 84.00 84 LEU A CA 1
ATOM 660 C C . LEU A 1 84 ? 8.562 -5.621 -9.891 1.00 84.00 84 LEU A C 1
ATOM 662 O O . LEU A 1 84 ? 7.951 -5.228 -8.904 1.00 84.00 84 LEU A O 1
ATOM 666 N N . GLY A 1 85 ? 8.509 -6.890 -10.310 1.00 84.00 85 GLY A N 1
ATOM 667 C CA . GLY A 1 85 ? 7.666 -7.898 -9.654 1.00 84.00 85 GLY A CA 1
ATOM 668 C C . GLY A 1 85 ? 8.022 -8.098 -8.175 1.00 84.00 85 GLY A C 1
ATOM 669 O O . GLY A 1 85 ? 7.153 -8.089 -7.307 1.00 84.00 85 GLY A O 1
ATOM 670 N N . ALA A 1 86 ? 9.318 -8.159 -7.851 1.00 85.88 86 ALA A N 1
ATOM 671 C CA . ALA A 1 86 ? 9.773 -8.264 -6.464 1.00 85.88 86 ALA A CA 1
ATOM 672 C C . ALA A 1 86 ? 9.462 -6.993 -5.647 1.00 85.88 86 ALA A C 1
ATOM 674 O O . ALA A 1 86 ? 9.119 -7.074 -4.464 1.00 85.88 86 ALA A O 1
ATOM 675 N N . MET A 1 87 ? 9.561 -5.811 -6.265 1.00 86.31 87 MET A N 1
ATOM 676 C CA . MET A 1 87 ? 9.182 -4.542 -5.633 1.00 86.31 87 MET A CA 1
ATOM 677 C C . MET A 1 87 ? 7.675 -4.494 -5.364 1.00 86.31 87 MET A C 1
ATOM 679 O O . MET A 1 87 ? 7.273 -4.146 -4.253 1.00 86.31 87 MET A O 1
ATOM 683 N N . GLN A 1 88 ? 6.851 -4.904 -6.331 1.00 87.31 88 GLN A N 1
ATOM 684 C CA . GLN A 1 88 ? 5.400 -5.012 -6.187 1.00 87.31 88 GLN A CA 1
ATOM 685 C C . GLN A 1 88 ? 5.031 -5.934 -5.029 1.00 87.31 88 GLN A C 1
ATOM 687 O O . GLN A 1 88 ? 4.290 -5.517 -4.142 1.00 87.31 88 GLN A O 1
ATOM 692 N N . ASP A 1 89 ? 5.606 -7.133 -4.959 1.00 87.38 89 ASP A N 1
ATOM 693 C CA . ASP A 1 89 ? 5.339 -8.078 -3.871 1.00 87.38 89 ASP A CA 1
ATOM 694 C C . ASP A 1 89 ? 5.682 -7.502 -2.493 1.00 87.38 89 ASP A C 1
ATOM 696 O O . ASP A 1 89 ? 4.934 -7.675 -1.523 1.00 87.38 89 ASP A O 1
ATOM 700 N N . ASN A 1 90 ? 6.803 -6.788 -2.385 1.00 86.19 90 ASN A N 1
ATOM 701 C CA . ASN A 1 90 ? 7.211 -6.159 -1.133 1.00 86.19 90 ASN A CA 1
ATOM 702 C C . ASN A 1 90 ? 6.277 -5.010 -0.730 1.00 86.19 90 ASN A C 1
ATOM 704 O O . ASN A 1 90 ? 5.888 -4.916 0.440 1.00 86.19 90 ASN A O 1
ATOM 708 N N . VAL A 1 91 ? 5.866 -4.176 -1.687 1.00 85.56 91 VAL A N 1
ATOM 709 C CA . VAL A 1 91 ? 4.878 -3.112 -1.463 1.00 85.56 91 VAL A CA 1
ATOM 710 C C . VAL A 1 91 ? 3.530 -3.708 -1.062 1.00 85.56 91 VAL A C 1
ATOM 712 O O . VAL A 1 91 ? 2.928 -3.249 -0.094 1.00 85.56 91 VAL A O 1
ATOM 715 N N . ILE A 1 92 ? 3.069 -4.768 -1.727 1.00 87.00 92 ILE A N 1
ATOM 716 C CA . ILE A 1 92 ? 1.811 -5.454 -1.404 1.00 87.00 92 ILE A CA 1
ATOM 717 C C . ILE A 1 92 ? 1.857 -6.015 0.022 1.00 87.00 92 ILE A C 1
ATOM 719 O O . ILE A 1 92 ? 0.923 -5.804 0.800 1.00 87.00 92 ILE A O 1
ATOM 723 N N . LYS A 1 93 ? 2.957 -6.668 0.418 1.00 86.31 93 LYS A N 1
ATOM 724 C CA . LYS A 1 93 ? 3.155 -7.141 1.801 1.00 86.31 93 LYS A CA 1
ATOM 725 C C . LYS A 1 93 ? 3.105 -5.989 2.805 1.00 86.31 93 LYS A C 1
ATOM 727 O O . LYS A 1 93 ? 2.505 -6.129 3.872 1.00 86.31 93 LYS A O 1
ATOM 732 N N . MET A 1 94 ? 3.712 -4.850 2.481 1.00 85.62 94 MET A N 1
ATOM 733 C CA . MET A 1 94 ? 3.663 -3.654 3.323 1.00 85.62 94 MET A CA 1
ATOM 734 C C . MET A 1 94 ? 2.236 -3.093 3.430 1.00 85.62 94 MET A C 1
ATOM 736 O O . MET A 1 94 ? 1.787 -2.785 4.536 1.00 85.62 94 MET A O 1
ATOM 740 N N . LEU A 1 95 ? 1.499 -3.012 2.321 1.00 83.25 95 LEU A N 1
ATOM 741 C CA . LEU A 1 95 ? 0.110 -2.548 2.296 1.00 83.25 95 LEU A CA 1
ATOM 742 C C . LEU A 1 95 ? -0.818 -3.471 3.089 1.00 83.25 95 LEU A C 1
ATOM 744 O O . LEU A 1 95 ? -1.658 -2.976 3.838 1.00 83.25 95 LEU A O 1
ATOM 748 N N . ARG A 1 96 ? -0.616 -4.791 3.030 1.00 84.12 96 ARG A N 1
ATOM 749 C CA . ARG A 1 96 ? -1.339 -5.751 3.882 1.00 84.12 96 ARG A CA 1
ATOM 750 C C . ARG A 1 96 ? -1.055 -5.536 5.369 1.00 84.12 96 ARG A C 1
ATOM 752 O O . ARG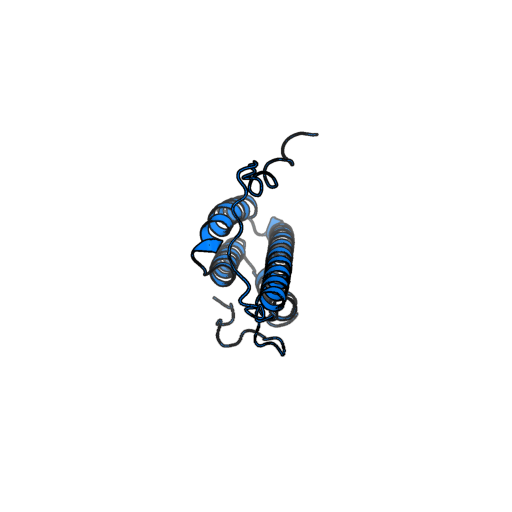 A 1 96 ? -1.985 -5.477 6.165 1.00 84.12 96 ARG A O 1
ATOM 759 N N . LYS A 1 97 ? 0.200 -5.283 5.756 1.00 81.62 97 LYS A N 1
ATOM 760 C CA . LYS A 1 97 ? 0.527 -4.911 7.148 1.00 81.62 97 LYS A CA 1
ATOM 761 C C . LYS A 1 97 ? -0.129 -3.588 7.568 1.00 81.62 97 LYS A C 1
ATOM 763 O O . LYS A 1 97 ? -0.567 -3.447 8.713 1.00 81.62 97 LYS A O 1
ATOM 768 N N . ALA A 1 98 ? -0.209 -2.612 6.662 1.00 78.50 98 ALA A N 1
ATOM 769 C CA . ALA A 1 98 ? -0.906 -1.352 6.913 1.00 78.50 98 ALA A CA 1
ATOM 770 C C . ALA A 1 98 ? -2.422 -1.567 7.084 1.00 78.50 98 ALA A C 1
ATOM 772 O O . ALA A 1 98 ? -3.001 -1.012 8.025 1.00 78.50 98 ALA A O 1
ATOM 773 N N . LYS A 1 99 ? -3.037 -2.419 6.251 1.00 82.19 99 LYS A N 1
ATOM 774 C CA . LYS A 1 99 ? -4.430 -2.882 6.376 1.00 82.19 99 LYS A CA 1
ATOM 775 C C . LYS A 1 99 ? -4.678 -3.486 7.758 1.00 82.19 99 LYS A C 1
ATOM 777 O O . LYS A 1 99 ? -5.529 -2.983 8.491 1.00 82.19 99 LYS A O 1
ATOM 782 N N . ASP A 1 100 ? -3.866 -4.455 8.176 1.00 77.88 100 ASP A N 1
ATOM 783 C CA . ASP A 1 100 ? -3.999 -5.108 9.486 1.00 77.88 100 ASP A CA 1
ATOM 784 C C . ASP A 1 100 ? -3.894 -4.107 10.645 1.00 77.88 100 ASP A C 1
ATOM 786 O O . ASP A 1 100 ? -4.653 -4.165 11.614 1.00 77.88 100 ASP A O 1
ATOM 790 N N . SER A 1 101 ? -2.976 -3.141 10.544 1.00 74.00 101 SER A N 1
ATOM 791 C CA . SER A 1 101 ? -2.842 -2.057 11.524 1.00 74.00 101 SER A CA 1
ATOM 792 C C . SER A 1 101 ? -4.106 -1.189 11.599 1.00 74.00 101 SER A C 1
ATOM 794 O O . SER A 1 101 ? -4.528 -0.797 12.694 1.00 74.00 101 SER A O 1
ATOM 796 N N . ARG A 1 102 ? -4.759 -0.909 10.462 1.00 73.31 102 ARG A N 1
ATOM 797 C CA . ARG A 1 102 ? -6.024 -0.156 10.411 1.00 73.31 102 ARG A CA 1
ATOM 798 C C . ARG A 1 102 ? -7.195 -0.958 10.965 1.00 73.31 102 ARG A C 1
ATOM 800 O O . ARG A 1 102 ? -7.937 -0.397 11.770 1.00 73.31 102 ARG A O 1
ATOM 807 N N . ILE A 1 103 ? -7.313 -2.241 10.627 1.00 72.12 103 ILE A N 1
ATOM 808 C CA . ILE A 1 103 ? -8.350 -3.135 11.162 1.00 72.12 103 ILE A CA 1
ATOM 809 C C . ILE A 1 103 ? -8.223 -3.235 12.686 1.00 72.12 103 ILE A C 1
ATOM 811 O O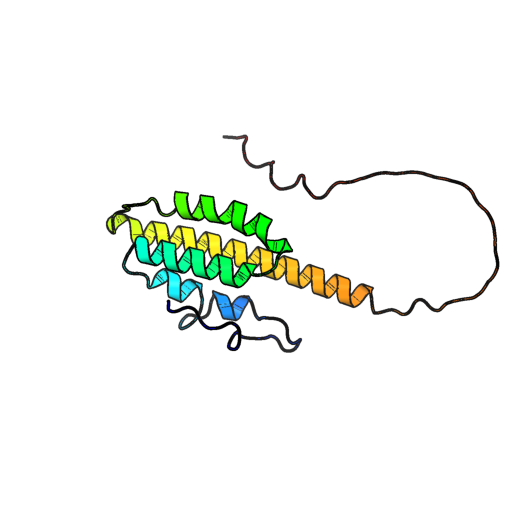 . ILE A 1 103 ? -9.191 -2.982 13.403 1.00 72.12 103 ILE A O 1
ATOM 815 N N . LYS A 1 104 ? -7.012 -3.470 13.210 1.00 73.88 104 LYS A N 1
ATOM 816 C CA . LYS A 1 104 ? -6.758 -3.505 14.663 1.00 73.88 104 LYS A CA 1
ATOM 817 C C . LYS A 1 104 ? -7.138 -2.190 15.348 1.00 73.88 104 LYS A C 1
ATOM 819 O O . LYS A 1 104 ? -7.778 -2.195 16.397 1.00 73.88 104 LYS A O 1
ATOM 824 N N . ARG A 1 105 ? -6.789 -1.041 14.760 1.00 68.50 105 ARG A N 1
ATOM 825 C CA . ARG A 1 105 ? -7.158 0.281 15.305 1.00 68.50 105 ARG A CA 1
ATOM 826 C C . ARG A 1 105 ? -8.661 0.551 15.239 1.00 68.50 105 ARG A C 1
ATOM 828 O O . ARG A 1 105 ? -9.182 1.204 16.144 1.00 68.50 105 ARG A O 1
ATOM 835 N N . ALA A 1 106 ? -9.340 0.086 14.192 1.00 67.12 106 ALA A N 1
ATOM 836 C CA . ALA A 1 106 ? -10.790 0.174 14.065 1.00 67.12 106 ALA A CA 1
ATOM 837 C C . ALA A 1 106 ? -11.484 -0.687 15.133 1.00 67.12 106 ALA A C 1
ATOM 839 O O . ALA A 1 106 ? -12.358 -0.177 15.830 1.00 67.12 106 ALA A O 1
ATOM 840 N N . ALA A 1 107 ? -11.014 -1.917 15.361 1.00 64.50 107 ALA A N 1
ATOM 841 C CA . ALA A 1 107 ? -11.517 -2.802 16.413 1.00 64.50 107 ALA A CA 1
ATOM 842 C C . ALA A 1 107 ? -11.369 -2.182 17.817 1.00 64.50 107 ALA A C 1
ATOM 844 O O . ALA A 1 107 ? -12.338 -2.108 18.573 1.00 64.50 107 ALA A O 1
ATOM 845 N N . VAL A 1 108 ? -10.194 -1.621 18.136 1.00 64.62 108 VAL A N 1
ATOM 846 C CA . VAL A 1 108 ? -9.959 -0.911 19.411 1.00 64.62 108 VAL A CA 1
ATOM 847 C C . VAL A 1 108 ? -10.870 0.317 19.564 1.00 64.62 108 VAL A C 1
ATOM 849 O O . VAL A 1 108 ? -11.295 0.647 20.673 1.00 64.62 108 VAL A O 1
ATOM 852 N N . PHE A 1 109 ? -11.177 1.025 18.473 1.00 60.19 109 PHE A N 1
ATOM 853 C CA . PHE A 1 109 ? -12.104 2.158 18.510 1.00 60.19 109 PHE A CA 1
ATOM 854 C C . PHE A 1 109 ? -13.546 1.707 18.792 1.00 60.19 109 PHE A C 1
ATOM 856 O O . PHE A 1 109 ? -14.206 2.312 19.641 1.00 60.19 109 PHE A O 1
ATOM 863 N N . SER A 1 110 ? -14.006 0.626 18.159 1.00 57.31 110 SER A N 1
ATOM 864 C CA . SER A 1 110 ? -15.331 0.038 18.401 1.00 57.31 110 SER A CA 1
ATOM 865 C C . SER A 1 110 ? -15.494 -0.461 19.842 1.00 57.31 110 SER A C 1
ATOM 867 O O . SER A 1 110 ? -16.504 -0.162 20.481 1.00 57.31 110 SER A O 1
ATOM 869 N N . GLU A 1 111 ? -14.472 -1.103 20.421 1.00 57.09 111 GLU A N 1
ATOM 870 C CA . GLU A 1 111 ? -14.475 -1.495 21.842 1.00 57.09 111 GLU A CA 1
ATOM 871 C C . GLU A 1 111 ? -14.502 -0.301 22.807 1.00 57.09 111 GLU A C 1
ATOM 873 O O . GLU A 1 111 ? -15.130 -0.353 23.867 1.00 57.09 111 GLU A O 1
ATOM 878 N N . LYS A 1 112 ? -13.826 0.805 22.476 1.00 54.00 112 LYS A N 1
ATOM 879 C CA . LYS A 1 112 ? -13.905 2.023 23.299 1.00 54.00 112 LYS A CA 1
ATOM 880 C C . LYS A 1 112 ? -15.281 2.684 23.203 1.00 54.00 112 LYS A C 1
ATOM 882 O O . LYS A 1 112 ? -15.745 3.237 24.201 1.00 54.00 112 LYS A O 1
ATOM 887 N N . LYS A 1 113 ? -15.950 2.589 22.049 1.00 52.53 113 LYS A N 1
ATOM 888 C CA . LYS A 1 113 ? -17.309 3.110 21.839 1.00 52.53 113 LYS A CA 1
ATOM 889 C C . LYS A 1 113 ? -18.349 2.314 22.640 1.00 52.53 113 LYS A C 1
ATOM 891 O O . LYS A 1 113 ? -19.202 2.924 23.280 1.00 52.53 113 LYS A O 1
ATOM 896 N N . SER A 1 114 ? -18.228 0.985 22.713 1.00 48.50 114 SER A N 1
ATOM 897 C CA . SER A 1 114 ? -19.124 0.147 23.532 1.00 48.50 114 SER A CA 1
ATOM 898 C C . SER A 1 114 ? -18.945 0.367 25.043 1.00 48.50 114 SER A C 1
ATOM 900 O O . SER A 1 114 ? -19.911 0.281 25.803 1.00 48.50 114 SER A O 1
ATOM 902 N N . LYS A 1 115 ? -17.740 0.743 25.496 1.00 47.66 115 LYS A N 1
ATOM 903 C CA . LYS A 1 115 ? -17.458 1.054 26.912 1.00 47.66 115 LYS A CA 1
ATOM 904 C C . LYS A 1 115 ? -17.901 2.456 27.359 1.00 47.66 115 LYS A C 1
ATOM 906 O O . LYS A 1 115 ? -18.103 2.657 28.554 1.00 47.66 115 LYS A O 1
ATOM 911 N N . GLN A 1 116 ? -18.084 3.414 26.445 1.00 47.47 116 GLN A N 1
ATOM 912 C CA . GLN A 1 116 ? -18.589 4.762 26.770 1.00 47.47 116 GLN A CA 1
ATOM 913 C C . GLN A 1 116 ? -20.127 4.869 26.763 1.00 47.47 116 GLN A C 1
ATOM 915 O O . GLN A 1 116 ? -20.667 5.865 27.233 1.00 47.47 116 GLN A O 1
ATOM 920 N N . GLY A 1 117 ? -20.838 3.837 26.295 1.00 42.25 117 GLY A N 1
ATOM 921 C CA . GLY A 1 117 ? -22.302 3.812 26.170 1.00 42.25 117 GLY A CA 1
ATOM 922 C C . GLY A 1 117 ? -23.092 3.339 27.397 1.00 42.25 117 GLY A C 1
ATOM 923 O O . GLY A 1 117 ? -24.282 3.072 27.267 1.00 42.25 117 GLY A O 1
ATOM 924 N N . LYS A 1 118 ? -22.487 3.211 28.588 1.00 43.91 118 LYS A N 1
ATOM 925 C CA . LYS A 1 118 ? -23.258 2.985 29.825 1.00 43.91 118 LYS A CA 1
ATOM 926 C C . LYS A 1 118 ? -23.348 4.294 30.612 1.00 43.91 118 LYS A C 1
ATOM 928 O O . LYS A 1 118 ? -22.329 4.705 31.174 1.00 43.91 118 LYS A O 1
ATOM 933 N N . PRO A 1 119 ? -24.521 4.953 30.707 1.00 42.69 119 PRO A N 1
ATOM 934 C CA . PRO A 1 119 ? -24.680 6.057 31.640 1.00 42.69 119 PRO A CA 1
ATOM 935 C C . PRO A 1 119 ? -24.411 5.516 33.046 1.00 42.69 119 PRO A C 1
ATOM 937 O O . PRO A 1 119 ? -25.127 4.644 33.542 1.00 42.69 119 PRO A O 1
ATOM 940 N N . LYS A 1 120 ? -23.347 6.003 33.694 1.00 48.34 120 LYS A N 1
ATOM 941 C CA . LYS A 1 120 ? -23.154 5.795 35.130 1.00 48.34 120 LYS A CA 1
ATOM 942 C C . LYS A 1 120 ? -24.384 6.390 35.814 1.00 48.34 120 LYS A C 1
ATOM 944 O O . LYS A 1 120 ? -24.510 7.612 35.864 1.00 48.34 120 LYS A O 1
ATOM 949 N N . LYS A 1 121 ? -25.294 5.545 36.317 1.00 48.38 121 LYS A N 1
ATOM 950 C CA . LYS A 1 121 ? -26.346 5.966 37.253 1.00 48.38 121 LYS A CA 1
ATOM 951 C C . LYS A 1 121 ? -25.659 6.773 38.358 1.00 48.38 121 LYS A C 1
ATOM 953 O O . LYS A 1 121 ? -24.925 6.208 39.167 1.00 48.38 121 LYS A O 1
ATOM 958 N N . LYS A 1 122 ? -25.852 8.096 38.356 1.00 44.16 122 LYS A N 1
ATOM 959 C CA . LYS A 1 122 ? -25.491 8.975 39.471 1.00 44.16 122 LYS A CA 1
ATOM 960 C C . LYS A 1 122 ? -26.315 8.513 40.667 1.00 44.16 122 LYS A C 1
ATOM 962 O O . LYS A 1 122 ? -27.489 8.851 40.761 1.00 44.16 122 LYS A O 1
ATOM 967 N N . ASN A 1 123 ? -25.723 7.721 41.554 1.00 42.16 123 ASN A N 1
ATOM 968 C CA . ASN A 1 123 ? -26.307 7.503 42.866 1.00 42.16 123 ASN A CA 1
ATOM 969 C C . ASN A 1 123 ? -25.691 8.531 43.818 1.00 42.16 123 ASN A C 1
ATOM 971 O O . ASN A 1 123 ? -24.539 8.409 44.232 1.00 42.16 123 ASN A O 1
ATOM 975 N N . ASN A 1 124 ? -26.453 9.587 44.093 1.00 53.06 124 ASN A N 1
ATOM 976 C CA . ASN A 1 124 ? -26.154 10.580 45.117 1.00 53.06 124 ASN A CA 1
ATOM 977 C C . ASN A 1 124 ? -26.167 9.906 46.497 1.00 53.06 124 ASN A C 1
ATOM 979 O O . ASN A 1 124 ? -27.231 9.792 47.100 1.00 53.06 124 ASN A O 1
ATOM 983 N N . ARG A 1 125 ? -25.007 9.510 47.035 1.00 42.81 125 ARG A N 1
ATOM 984 C CA . ARG A 1 125 ? -24.828 9.264 48.478 1.00 42.81 125 ARG A CA 1
ATOM 985 C C . ARG A 1 125 ? -23.437 9.719 48.947 1.00 42.81 125 ARG A C 1
ATOM 987 O O . ARG A 1 125 ? -22.480 8.977 48.820 1.00 42.81 125 ARG A O 1
ATOM 994 N N . ARG A 1 126 ? -23.411 10.980 49.410 1.00 45.66 126 ARG A N 1
ATOM 995 C CA . ARG A 1 126 ? -22.680 11.650 50.522 1.00 45.66 126 ARG A CA 1
ATOM 996 C C . ARG A 1 126 ? -21.217 11.276 50.899 1.00 45.66 126 ARG A C 1
ATOM 998 O O . ARG A 1 126 ? -20.764 10.170 50.653 1.00 45.66 126 ARG A O 1
ATOM 1005 N N . PRO A 1 127 ? -20.465 12.238 51.487 1.00 47.84 127 PRO A N 1
ATOM 1006 C CA . PRO A 1 127 ? -19.011 12.330 51.378 1.00 47.84 127 PRO A CA 1
ATOM 1007 C C . PRO A 1 127 ? -18.272 11.582 52.494 1.00 47.84 127 PRO A C 1
ATOM 1009 O O . PRO A 1 127 ? -18.636 11.669 53.663 1.00 47.84 127 PRO A O 1
ATOM 1012 N N . GLY A 1 128 ? -17.184 10.906 52.126 1.00 36.56 128 GLY A N 1
ATOM 1013 C CA . GLY A 1 128 ? -16.262 10.250 53.048 1.00 36.56 128 GLY A CA 1
ATOM 1014 C C . GLY A 1 128 ? -14.836 10.351 52.519 1.00 36.56 128 GLY A C 1
ATOM 1015 O O . GLY A 1 128 ? -14.473 9.703 51.544 1.00 36.56 128 GLY A O 1
ATOM 1016 N N . ARG A 1 129 ? -14.057 11.225 53.152 1.00 46.84 129 ARG A N 1
ATOM 1017 C CA . ARG A 1 129 ? -12.607 11.412 53.024 1.00 46.84 129 ARG A CA 1
ATOM 1018 C C . ARG A 1 129 ? -11.876 10.070 53.207 1.00 46.84 129 ARG A C 1
ATOM 1020 O O . ARG A 1 129 ? -12.081 9.468 54.247 1.00 46.84 129 ARG A O 1
ATOM 1027 N N . ILE A 1 130 ? -10.988 9.678 52.284 1.00 43.88 130 ILE A N 1
ATOM 1028 C CA . ILE A 1 130 ? -9.798 8.834 52.537 1.00 43.88 130 ILE A CA 1
ATOM 1029 C C . ILE A 1 130 ? -8.694 9.226 51.541 1.00 43.88 130 ILE A C 1
ATOM 1031 O O . ILE A 1 130 ? -8.928 9.497 50.365 1.00 43.88 130 ILE A O 1
ATOM 1035 N N . VAL A 1 131 ? -7.495 9.307 52.101 1.00 37.53 131 VAL A N 1
ATOM 1036 C CA . VAL A 1 131 ? -6.219 9.778 51.571 1.00 37.53 131 VAL A CA 1
ATOM 1037 C C . VAL A 1 131 ? -5.522 8.681 50.758 1.00 37.53 131 VAL A C 1
ATOM 1039 O O . VAL A 1 131 ? -5.562 7.529 51.162 1.00 37.53 131 VAL A O 1
ATOM 1042 N N . GLY A 1 132 ? -4.843 9.090 49.677 1.00 34.41 132 GLY A N 1
ATOM 1043 C CA . GLY A 1 132 ? -3.599 8.522 49.128 1.00 34.41 132 GLY A CA 1
ATOM 1044 C C . GLY A 1 132 ? -3.559 7.048 48.699 1.00 34.41 132 GLY A C 1
ATOM 1045 O O . GLY A 1 132 ? -3.731 6.164 49.517 1.00 34.41 132 GLY A O 1
ATOM 1046 N N . PHE A 1 133 ? -3.173 6.788 47.443 1.00 34.31 133 PHE A N 1
ATOM 1047 C CA . PHE A 1 133 ? -2.000 5.960 47.098 1.00 34.31 133 PHE A CA 1
ATOM 1048 C C . PHE A 1 133 ? -1.821 5.862 45.566 1.00 34.31 133 PHE A C 1
ATOM 1050 O O . PHE A 1 133 ? -2.695 5.398 44.847 1.00 34.31 133 PHE A O 1
ATOM 1057 N N . PHE A 1 134 ? -0.643 6.296 45.113 1.00 36.16 134 PHE A N 1
ATOM 1058 C CA . PHE A 1 134 ? 0.253 5.627 44.160 1.00 36.16 134 PHE A CA 1
ATOM 1059 C C . PHE A 1 134 ? -0.196 5.161 42.751 1.00 36.16 134 PHE A C 1
ATOM 1061 O O . PHE A 1 134 ? -1.029 4.281 42.575 1.00 36.16 134 PHE A O 1
ATOM 1068 N N . ARG A 1 135 ? 0.659 5.575 41.793 1.00 38.84 135 ARG A N 1
ATOM 1069 C CA . ARG A 1 135 ? 1.373 4.752 40.779 1.00 38.84 135 ARG A CA 1
ATOM 1070 C C . ARG A 1 135 ? 1.007 4.978 39.298 1.00 38.84 135 ARG A C 1
ATOM 1072 O O . ARG A 1 135 ? 0.122 4.355 38.735 1.00 38.84 135 ARG A O 1
ATOM 1079 N N . ARG A 1 136 ? 1.801 5.856 38.667 1.00 36.97 136 ARG A N 1
ATOM 1080 C CA . ARG A 1 136 ? 2.791 5.549 37.605 1.00 36.97 136 ARG A CA 1
ATOM 1081 C C . ARG A 1 136 ? 2.428 4.416 36.626 1.00 36.97 136 ARG A C 1
ATOM 1083 O O . ARG A 1 136 ? 2.482 3.257 37.012 1.00 36.97 136 ARG A O 1
ATOM 1090 N N . SER A 1 137 ? 2.282 4.751 35.343 1.00 38.03 137 SER A N 1
ATOM 1091 C CA . SER A 1 137 ? 3.111 4.190 34.256 1.00 38.03 137 SER A CA 1
ATOM 1092 C C . SER A 1 137 ? 2.670 4.769 32.902 1.00 38.03 137 SER A C 1
ATOM 1094 O O . SER A 1 137 ? 1.552 4.574 3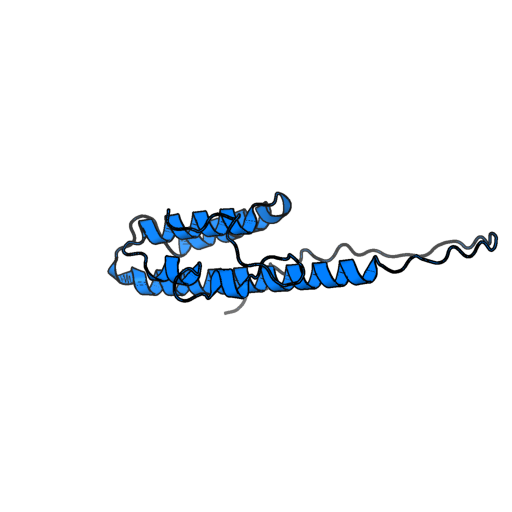2.427 1.00 38.03 137 SER A O 1
ATOM 1096 N N . LEU A 1 138 ? 3.585 5.543 32.322 1.00 45.69 138 LEU A N 1
ATOM 1097 C CA . LEU A 1 138 ? 3.656 5.915 30.917 1.00 45.69 138 LEU A CA 1
ATOM 1098 C C . LEU A 1 138 ? 4.309 4.735 30.192 1.00 45.69 138 LEU A C 1
ATOM 1100 O O . LEU A 1 138 ? 5.523 4.716 30.084 1.00 45.69 138 LEU A O 1
ATOM 1104 N N . ASP A 1 139 ? 3.539 3.764 29.707 1.00 42.12 139 ASP A N 1
ATOM 1105 C CA . ASP A 1 139 ? 4.096 2.690 28.876 1.00 42.12 139 ASP A CA 1
ATOM 1106 C C . ASP A 1 139 ? 3.110 2.278 27.781 1.00 42.12 139 ASP A C 1
ATOM 1108 O O . ASP A 1 139 ? 2.247 1.422 27.955 1.00 42.12 139 ASP A O 1
ATOM 1112 N N . SER A 1 140 ? 3.223 2.915 26.614 1.00 40.88 140 SER A N 1
ATOM 1113 C CA . SER A 1 140 ? 2.686 2.389 25.343 1.00 40.88 140 SER A CA 1
ATOM 1114 C C . SER A 1 140 ? 3.452 2.896 24.111 1.00 40.88 140 SER A C 1
ATOM 1116 O O . SER A 1 140 ? 2.924 2.882 23.001 1.00 40.88 140 SER A O 1
ATOM 1118 N N . LEU A 1 141 ? 4.706 3.337 24.277 1.00 41.66 141 LEU A N 1
ATOM 1119 C CA . LEU A 1 141 ? 5.575 3.753 23.163 1.00 41.66 141 LEU A CA 1
ATOM 1120 C C . LEU A 1 141 ? 6.824 2.872 22.973 1.00 41.66 141 LEU A C 1
ATOM 1122 O O . LEU A 1 141 ? 7.570 3.090 22.026 1.00 41.66 141 LEU A O 1
ATOM 1126 N N . ALA A 1 142 ? 7.012 1.829 23.788 1.00 41.66 142 ALA A N 1
ATOM 1127 C CA . ALA A 1 142 ? 8.194 0.960 23.740 1.00 41.66 142 ALA A CA 1
ATOM 1128 C C . ALA A 1 142 ? 8.037 -0.334 22.907 1.00 41.66 142 ALA A C 1
ATOM 1130 O O . ALA A 1 142 ? 8.943 -1.157 22.882 1.00 41.66 142 ALA A O 1
ATOM 1131 N N . LEU A 1 143 ? 6.927 -0.538 22.186 1.00 42.31 143 LEU A N 1
ATOM 1132 C CA . LEU A 1 143 ? 6.696 -1.769 21.399 1.00 42.31 143 LEU A CA 1
ATOM 1133 C C . LEU A 1 143 ? 7.077 -1.661 19.909 1.00 42.31 143 LEU A C 1
ATOM 1135 O O . LEU A 1 143 ? 6.570 -2.412 19.082 1.00 42.31 143 LEU A O 1
ATOM 1139 N N . LEU A 1 144 ? 7.971 -0.736 19.547 1.00 38.00 144 LEU A N 1
ATOM 1140 C CA . LEU A 1 144 ? 8.462 -0.580 18.166 1.00 38.00 144 LEU A CA 1
ATOM 1141 C C . LEU A 1 144 ? 9.995 -0.571 18.025 1.00 38.00 144 LEU A C 1
ATOM 1143 O O . LEU A 1 144 ? 10.478 -0.394 16.912 1.00 38.00 144 LEU A O 1
ATOM 1147 N N . SER A 1 145 ? 10.761 -0.800 19.099 1.00 40.84 145 SER A N 1
ATOM 1148 C CA . SER A 1 145 ? 12.236 -0.863 19.063 1.00 40.84 145 SER A CA 1
ATOM 1149 C C . SER A 1 145 ? 12.834 -2.260 19.301 1.00 40.84 145 SER A C 1
ATOM 1151 O O . SER A 1 145 ? 14.048 -2.412 19.254 1.00 40.84 145 SER A O 1
ATOM 1153 N N . ALA A 1 146 ? 12.024 -3.303 19.504 1.00 40.97 146 ALA A N 1
ATOM 1154 C CA . ALA A 1 146 ? 12.510 -4.639 19.877 1.00 40.97 146 ALA A CA 1
ATOM 1155 C C . ALA A 1 146 ? 12.643 -5.629 18.699 1.00 40.97 146 ALA A C 1
ATOM 1157 O O . ALA A 1 146 ? 12.333 -6.807 18.846 1.00 40.97 146 ALA A O 1
ATOM 1158 N N . LEU A 1 147 ? 13.078 -5.171 17.521 1.00 41.34 147 LEU A N 1
ATOM 1159 C CA . LEU A 1 147 ? 13.357 -6.058 16.375 1.00 41.34 147 LEU A CA 1
ATOM 1160 C C . LEU A 1 147 ? 14.567 -5.601 15.547 1.00 41.34 147 LEU A C 1
ATOM 1162 O O . LEU A 1 147 ? 14.604 -5.751 14.331 1.00 41.34 147 LEU A O 1
ATOM 1166 N N . ALA A 1 148 ? 15.564 -5.038 16.230 1.00 44.75 148 ALA A N 1
ATOM 1167 C CA . ALA A 1 148 ? 16.860 -4.705 15.648 1.00 44.75 148 ALA A CA 1
ATOM 1168 C C . ALA A 1 148 ? 18.016 -5.144 16.561 1.00 44.75 148 ALA A C 1
ATOM 1170 O O . ALA A 1 148 ? 18.899 -4.348 16.836 1.00 44.75 148 ALA A O 1
ATOM 1171 N N . VAL A 1 149 ? 17.993 -6.390 17.051 1.00 47.53 149 VAL A N 1
ATOM 1172 C CA . VAL A 1 149 ? 19.177 -7.156 17.494 1.00 47.53 149 VAL A CA 1
ATOM 1173 C C . VAL A 1 149 ? 18.832 -8.648 17.360 1.00 47.53 149 VAL A C 1
ATOM 1175 O O . VAL A 1 149 ? 17.784 -9.056 17.856 1.00 47.53 149 VAL A O 1
ATOM 1178 N N . LYS A 1 150 ? 19.746 -9.427 16.757 1.00 37.19 150 LYS A N 1
ATOM 1179 C CA . LYS A 1 150 ? 19.706 -10.854 16.346 1.00 37.19 150 LYS A CA 1
ATOM 1180 C C . LYS A 1 150 ? 19.053 -11.089 14.974 1.00 37.19 150 LYS A C 1
ATOM 1182 O O . LYS A 1 150 ? 17.872 -10.812 14.815 1.00 37.19 150 LYS A O 1
ATOM 1187 N N . ALA A 1 151 ? 19.749 -11.602 13.962 1.00 38.03 151 ALA A N 1
ATOM 1188 C CA . ALA A 1 151 ? 21.012 -12.346 13.902 1.00 38.03 151 ALA A CA 1
ATOM 1189 C C . ALA A 1 151 ? 21.834 -11.916 12.681 1.00 38.03 151 ALA A C 1
ATOM 1191 O O . ALA A 1 151 ? 21.203 -11.463 11.699 1.00 38.03 151 ALA A O 1
#

Mean predicted aligned error: 14.32 Å

Sequence (151 aa):
MNIPDKSVWPQNADGTTDWEALFENQKTGLIAIVSRTETPAQLKQQSDAIIRLIFSRKRDQSIIDKVMPVIDKLIPDGATNDRLGAMQDNVIKMLRKAKDSRIKRAAVFSEKKSKQGKPKKKNNRRPGRIVGFFRRSLDSLALLSALAVKA

Foldseek 3Di:
DLADDPVPFDADPVRHGPLCCQAPVCPHHLLNCLQPDQDLVSNLVSLLVVQCRVQVDPVSVVVSVVVNVVSCVLRPPPDDSVCSNVSSVVSSVVVVVVSVVVVVVVVVVVVVVVVVPDPPPPDDDDDDDDDDDDDDDPDDPPPPPPPPDDD

Secondary structure (DSSP, 8-state):
--PPPGGG--B-TTSSB-HHHHHH-TTTSHHHHHHT--SHHHHHHHHHHHHHHHT-SGGGHHHHHHHHHHHHHHS-TT--GGGHHHHHHHHHHHHHHHHHHHHHHHHHHHHHHHHH-S---------------------SS-TTSTTSS--